Protein AF-A0A8C1AEW5-F1 (afdb_monomer)

Organism: NCBI:txid630221

Secondary structure (DSSP, 8-state):
-EEEEEEE--S----S---TTS---EEEEEEEEEETTTTEEEEEEEEEETT--HHHHHHHHHHH-TT--EEEEEETTTEEEEEEETTEE-BTTTTBEEEEEEEETTEE-

Radius of gyration: 14.5 Å; Cα contacts (8 Å, |Δi|>4): 185; chains: 1; bounding box: 43×29×33 Å

Nearest PDB structures (foldseek):
  1aoc-assembly1_B  TM=5.012E-01  e=1.205E+00  Tachypleus tridentatus
  6lu8-assembly1_W  TM=4.690E-01  e=2.479E+00  Homo sapiens
  3ths-assembly1_B  TM=4.196E-01  e=4.009E+00  Rattus norvegicus
  2idk-assembly1_D  TM=4.215E-01  e=4.521E+00  Rattus norvegicus
  4bwy-assembly1_H  TM=4.572E-01  e=8.246E+00  Pseudomonas phage phi8

Mean predicted aligned error: 7.34 Å

Sequence (109 aa):
ILLTVNVTITGIFKWCFPNKGKIQEQIPIRVTVTNKFVNTKVSYPTAVTVGMPMFGVLNKLKDTNNSFNFTYSINESFCIYPESVNGLAGSTENHTYWELLSKKGNRIT

pLDDT: mean 80.97, std 15.74, range [39.59, 95.75]

Solvent-accessible surface area (backbone atoms only — not comparable to full-atom values): 6517 Å² total; per-residue (Å²): 94,73,32,37,40,35,37,38,47,84,71,77,86,48,81,89,65,87,70,87,86,61,88,73,56,68,42,70,32,39,42,32,46,36,39,66,92,79,74,44,74,48,75,46,80,47,70,43,47,73,42,62,51,71,67,56,52,52,52,53,43,38,77,75,31,94,90,41,46,72,45,66,49,79,42,96,90,69,45,71,46,52,45,25,50,69,87,48,60,47,34,81,91,75,48,31,47,54,42,83,34,39,29,49,89,94,45,74,88

Structure (mmCIF, N/CA/C/O backbone):
data_AF-A0A8C1AEW5-F1
#
_entry.id   AF-A0A8C1AEW5-F1
#
loop_
_atom_site.group_PDB
_atom_site.id
_atom_site.type_symbol
_atom_site.label_atom_id
_atom_site.label_alt_id
_atom_site.label_comp_id
_atom_site.label_asym_id
_atom_site.label_entity_id
_atom_site.label_seq_id
_atom_site.pdbx_PDB_ins_code
_atom_site.Cartn_x
_atom_site.Cartn_y
_atom_site.Cartn_z
_atom_site.occupancy
_atom_site.B_iso_or_equiv
_atom_site.auth_seq_id
_atom_site.auth_comp_id
_atom_site.auth_asym_id
_atom_site.auth_atom_id
_atom_site.pdbx_PDB_model_num
ATOM 1 N N . ILE A 1 1 ? -17.726 3.190 1.781 1.00 48.19 1 ILE A N 1
ATOM 2 C CA . ILE A 1 1 ? -17.004 4.172 2.646 1.00 48.19 1 ILE A CA 1
ATOM 3 C C . ILE A 1 1 ? -15.500 3.842 2.592 1.00 48.19 1 ILE A C 1
ATOM 5 O O . ILE A 1 1 ? -15.169 2.679 2.407 1.00 48.19 1 ILE A O 1
ATOM 9 N N . LEU A 1 2 ? -14.605 4.843 2.623 1.00 56.94 2 LEU A N 1
ATOM 10 C CA . LEU A 1 2 ? -13.297 4.817 1.930 1.00 56.94 2 LEU A CA 1
ATOM 11 C C . LEU A 1 2 ? -12.087 4.449 2.828 1.00 56.94 2 LEU A C 1
ATOM 13 O O . LEU A 1 2 ? -11.802 5.167 3.793 1.00 56.94 2 LEU A O 1
ATOM 17 N N . LEU A 1 3 ? -11.336 3.399 2.469 1.00 62.84 3 LEU A N 1
ATOM 18 C CA . LEU A 1 3 ? -9.965 3.139 2.939 1.00 62.84 3 LEU A CA 1
ATOM 19 C C . LEU A 1 3 ? -8.992 3.571 1.83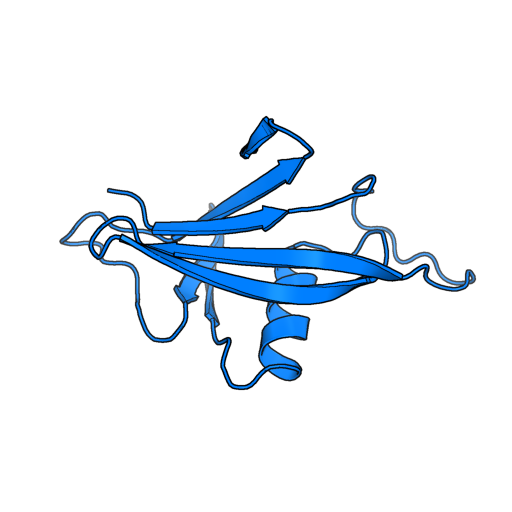6 1.00 62.84 3 LEU A C 1
ATOM 21 O O . LEU A 1 3 ? -9.257 3.323 0.663 1.00 62.84 3 LEU A O 1
ATOM 25 N N . THR A 1 4 ? -7.873 4.216 2.172 1.00 62.78 4 THR A N 1
ATOM 26 C CA . THR A 1 4 ? -7.015 4.818 1.137 1.00 62.78 4 THR A CA 1
ATOM 27 C C . THR A 1 4 ? -5.530 4.599 1.408 1.00 62.78 4 THR A C 1
ATOM 29 O O . THR A 1 4 ? -5.021 4.940 2.478 1.00 62.78 4 THR A O 1
ATOM 32 N N . VAL A 1 5 ? -4.803 4.131 0.396 1.00 62.56 5 VAL A N 1
ATOM 33 C CA . VAL A 1 5 ? -3.340 4.172 0.313 1.00 62.56 5 VAL A CA 1
ATOM 34 C C . VAL A 1 5 ? -2.948 5.344 -0.579 1.00 62.56 5 VAL A C 1
ATOM 36 O O . VAL A 1 5 ? -3.169 5.335 -1.784 1.00 62.56 5 VAL A O 1
ATOM 39 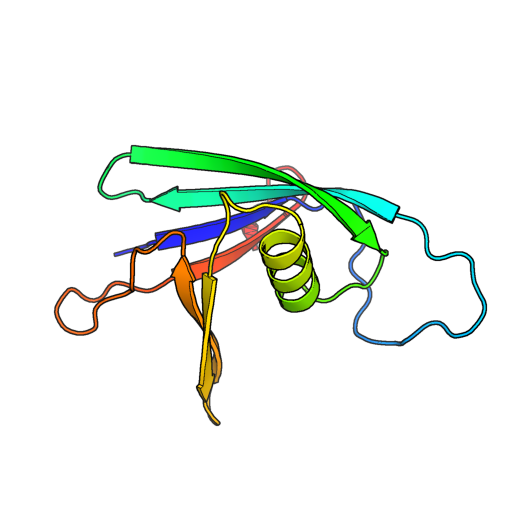N N . ASN A 1 6 ? -2.357 6.372 0.019 1.00 65.88 6 ASN A N 1
ATOM 40 C CA . ASN A 1 6 ? -1.857 7.542 -0.692 1.00 65.88 6 ASN A CA 1
ATOM 41 C C . ASN A 1 6 ? -0.354 7.391 -0.917 1.00 65.88 6 ASN A C 1
ATOM 43 O O . ASN A 1 6 ? 0.398 7.260 0.043 1.00 65.88 6 ASN A O 1
ATOM 47 N N . VAL A 1 7 ? 0.119 7.494 -2.151 1.00 59.41 7 VAL A N 1
ATOM 48 C CA . VAL A 1 7 ? 1.548 7.609 -2.452 1.00 59.41 7 VAL A CA 1
ATOM 49 C C . VAL A 1 7 ? 1.828 9.044 -2.849 1.00 59.41 7 VAL A C 1
ATOM 51 O O . VAL A 1 7 ? 1.343 9.538 -3.863 1.00 59.41 7 VAL A O 1
ATOM 54 N N . THR A 1 8 ? 2.611 9.740 -2.032 1.00 61.00 8 THR A N 1
ATOM 55 C CA . THR A 1 8 ? 3.052 11.096 -2.355 1.00 61.00 8 THR A CA 1
ATOM 56 C C . THR A 1 8 ? 4.344 11.014 -3.150 1.00 61.00 8 THR A C 1
ATOM 58 O O . THR A 1 8 ? 5.352 10.528 -2.633 1.00 61.00 8 THR A O 1
ATOM 61 N N . ILE A 1 9 ? 4.303 11.489 -4.397 1.00 54.06 9 ILE A N 1
ATOM 62 C CA . ILE A 1 9 ? 5.433 11.445 -5.329 1.00 54.06 9 ILE A CA 1
ATOM 63 C C . ILE A 1 9 ? 5.930 12.869 -5.569 1.00 54.06 9 ILE A C 1
ATOM 65 O O . ILE A 1 9 ? 5.219 13.720 -6.103 1.00 54.06 9 ILE A O 1
ATOM 69 N N . THR A 1 10 ? 7.186 13.122 -5.220 1.00 48.22 10 THR A N 1
ATOM 70 C CA . THR A 1 10 ? 7.913 14.336 -5.602 1.00 48.22 10 THR A CA 1
ATOM 71 C C . THR A 1 10 ? 8.707 14.050 -6.878 1.00 48.22 10 THR A C 1
ATOM 73 O O . THR A 1 10 ? 9.918 13.876 -6.836 1.00 48.22 10 THR A O 1
ATOM 76 N N . GLY A 1 11 ? 8.023 13.899 -8.018 1.00 41.06 11 GLY A N 1
ATOM 77 C CA . GLY A 1 11 ? 8.667 13.537 -9.287 1.00 41.06 11 GLY A CA 1
ATOM 78 C C . GLY A 1 11 ? 7.696 13.351 -10.458 1.00 41.06 11 GLY A C 1
ATOM 79 O O . GLY A 1 11 ? 6.477 13.335 -10.278 1.00 41.06 11 GLY A O 1
ATOM 80 N N . ILE A 1 12 ? 8.235 13.248 -11.677 1.00 47.59 12 ILE A N 1
ATOM 81 C CA . ILE A 1 12 ? 7.464 13.000 -12.906 1.00 47.59 12 ILE A CA 1
ATOM 82 C C . ILE A 1 12 ? 7.287 11.487 -13.077 1.00 47.59 12 ILE A C 1
ATOM 84 O O . ILE A 1 12 ? 8.264 10.745 -13.143 1.00 47.59 12 ILE A O 1
ATOM 88 N N . PHE A 1 13 ? 6.036 11.033 -13.168 1.00 44.56 13 PHE A N 1
ATOM 89 C CA . PHE A 1 13 ? 5.710 9.650 -13.508 1.00 44.56 13 PHE A CA 1
ATOM 90 C C . PHE A 1 13 ? 5.851 9.470 -15.026 1.00 44.56 13 PHE A C 1
ATOM 92 O O . PHE A 1 13 ? 5.196 10.178 -15.792 1.00 44.56 13 PHE A O 1
ATOM 99 N N . LYS A 1 14 ? 6.708 8.546 -15.471 1.00 44.31 14 LYS A N 1
ATOM 100 C CA . LYS A 1 14 ? 6.798 8.130 -16.877 1.00 44.31 14 LYS A CA 1
ATOM 101 C C . LYS A 1 14 ? 6.312 6.687 -16.973 1.00 44.31 14 LYS A C 1
ATOM 103 O O . LYS A 1 14 ? 6.791 5.837 -16.229 1.00 44.31 14 LYS A O 1
ATOM 108 N N . TRP A 1 15 ? 5.331 6.450 -17.843 1.00 39.59 15 TRP A N 1
ATOM 109 C CA . TRP A 1 15 ? 4.737 5.132 -18.073 1.00 39.59 15 TRP A CA 1
ATOM 110 C C . TRP A 1 15 ? 5.782 4.096 -18.511 1.00 39.59 15 TRP A C 1
ATOM 112 O O . TRP A 1 15 ? 6.781 4.447 -19.139 1.00 39.59 15 TRP A O 1
ATOM 122 N N . CYS A 1 16 ? 5.518 2.840 -18.139 1.00 49.19 16 CYS A N 1
ATOM 123 C CA . CYS A 1 16 ? 6.377 1.659 -18.227 1.00 49.19 16 CYS A CA 1
ATOM 124 C C . CYS A 1 16 ? 7.269 1.590 -19.474 1.00 49.19 16 CYS A C 1
ATOM 126 O O . CYS A 1 16 ? 6.860 1.077 -20.510 1.00 49.19 16 CYS A O 1
ATOM 128 N N . PHE A 1 17 ? 8.533 1.982 -19.323 1.00 51.53 17 PHE A N 1
ATOM 129 C CA . PHE A 1 17 ? 9.607 1.519 -20.194 1.00 51.53 17 PHE A CA 1
ATOM 130 C C . PHE A 1 17 ? 10.821 1.177 -19.330 1.00 51.53 17 PHE A C 1
ATOM 132 O O . PHE A 1 17 ? 11.359 2.072 -18.671 1.00 51.53 17 PHE A O 1
ATOM 139 N N . PRO A 1 18 ? 11.275 -0.090 -19.302 1.00 54.09 18 PRO A N 1
ATOM 140 C CA . PRO A 1 18 ? 12.543 -0.425 -18.675 1.00 54.09 18 PRO A CA 1
ATOM 141 C C . PRO A 1 18 ? 13.653 0.293 -19.445 1.00 54.09 18 PRO A C 1
ATOM 143 O O . PRO A 1 18 ? 13.966 -0.047 -20.585 1.00 54.09 18 PRO A O 1
ATOM 146 N N . ASN A 1 19 ? 14.231 1.323 -18.830 1.00 53.56 19 ASN A N 1
ATOM 147 C CA . ASN A 1 19 ? 15.299 2.104 -19.435 1.00 53.56 19 ASN A CA 1
ATOM 148 C C . ASN A 1 19 ? 16.607 1.316 -19.282 1.00 53.56 19 ASN A C 1
ATOM 150 O O . ASN A 1 19 ? 17.351 1.486 -18.316 1.00 53.56 19 ASN A O 1
ATOM 154 N N . LYS A 1 20 ? 16.844 0.365 -20.190 1.00 50.69 20 LYS A N 1
ATOM 155 C CA . LYS A 1 20 ? 18.076 -0.429 -20.199 1.00 50.69 20 LYS A CA 1
ATOM 156 C C . LYS A 1 20 ? 19.246 0.501 -20.549 1.00 50.69 20 LYS A C 1
ATOM 158 O O . LYS A 1 20 ? 19.391 0.885 -21.702 1.00 50.69 20 LYS A O 1
ATOM 163 N N . GLY A 1 21 ? 20.055 0.878 -19.553 1.00 53.59 21 GLY A N 1
ATOM 164 C CA . GLY A 1 21 ? 21.350 1.540 -19.779 1.00 53.59 21 GLY A CA 1
ATOM 165 C C . GLY A 1 21 ? 21.605 2.884 -19.086 1.00 53.59 21 GLY A C 1
ATOM 166 O O . GLY A 1 21 ? 22.643 3.482 -19.348 1.00 53.59 21 GLY A O 1
ATOM 167 N N . LYS A 1 22 ? 20.729 3.380 -18.198 1.00 57.44 22 LYS A N 1
ATOM 168 C CA . LYS A 1 22 ? 21.025 4.569 -17.368 1.00 57.44 22 LYS A CA 1
ATOM 169 C C . LYS A 1 22 ? 21.019 4.237 -15.878 1.00 57.44 22 LYS A C 1
ATOM 171 O O . LYS A 1 22 ? 20.232 3.398 -15.442 1.00 57.44 22 LYS A O 1
ATOM 176 N N . ILE A 1 23 ? 21.874 4.922 -15.106 1.00 60.19 23 ILE A N 1
ATOM 177 C CA . ILE A 1 23 ? 21.802 4.935 -13.638 1.00 60.19 23 ILE A CA 1
ATOM 178 C C . ILE A 1 23 ? 20.372 5.328 -13.271 1.00 60.19 23 ILE A C 1
ATOM 180 O O . ILE A 1 23 ? 19.877 6.387 -13.656 1.00 60.19 23 ILE A O 1
ATOM 184 N N . GLN A 1 24 ? 19.691 4.411 -12.599 1.00 69.38 24 GLN A N 1
ATOM 185 C CA . GLN A 1 24 ? 18.301 4.559 -12.218 1.00 69.38 24 GLN A CA 1
ATOM 186 C C . GLN A 1 24 ? 18.231 5.511 -11.022 1.00 69.38 24 GLN A C 1
ATOM 188 O O . GLN A 1 24 ? 18.474 5.106 -9.887 1.00 69.38 24 GLN A O 1
ATOM 193 N N . GLU A 1 25 ? 17.945 6.785 -11.299 1.00 81.50 25 GLU A N 1
ATOM 194 C CA . GLU A 1 25 ? 17.767 7.818 -10.278 1.00 81.50 25 GLU A CA 1
ATOM 195 C C . GLU A 1 25 ? 16.701 7.367 -9.272 1.00 81.50 25 GLU A C 1
ATOM 197 O O . GLU A 1 25 ? 15.595 6.961 -9.653 1.00 81.50 25 GLU A O 1
ATOM 202 N N . GLN A 1 26 ? 17.062 7.380 -7.987 1.00 86.50 26 GLN A N 1
ATOM 203 C CA . GLN A 1 26 ? 16.141 7.073 -6.902 1.00 86.50 26 GLN A CA 1
ATOM 204 C C . GLN A 1 26 ? 15.614 8.369 -6.306 1.00 86.50 26 GLN A C 1
ATOM 206 O O . GLN A 1 26 ? 16.387 9.249 -5.939 1.00 86.50 26 GLN A O 1
ATOM 211 N N . ILE A 1 27 ? 14.297 8.452 -6.163 1.00 87.38 27 ILE A N 1
ATOM 212 C CA . ILE A 1 27 ? 13.623 9.565 -5.509 1.00 87.38 27 ILE A CA 1
ATOM 213 C C . ILE A 1 27 ? 13.016 9.093 -4.184 1.00 87.38 27 ILE A C 1
ATOM 215 O O . ILE A 1 27 ? 12.402 8.019 -4.135 1.00 87.38 27 ILE A O 1
ATOM 219 N N . PRO A 1 28 ? 13.168 9.863 -3.093 1.00 91.00 28 PRO A N 1
ATOM 220 C CA . PRO A 1 28 ? 12.449 9.588 -1.864 1.00 91.00 28 PRO A CA 1
ATOM 221 C C . PRO A 1 28 ? 10.963 9.874 -2.080 1.00 91.00 28 PRO A C 1
ATOM 223 O O . PRO A 1 28 ? 10.575 10.894 -2.646 1.00 91.00 28 PRO A O 1
ATOM 226 N N . ILE A 1 29 ? 10.123 8.972 -1.601 1.00 89.81 29 ILE A N 1
ATOM 227 C CA . ILE A 1 29 ? 8.673 9.116 -1.598 1.00 89.81 29 ILE A CA 1
ATOM 228 C C . ILE A 1 29 ? 8.121 8.731 -0.228 1.00 89.81 29 ILE A C 1
ATOM 230 O O . ILE A 1 29 ? 8.807 8.157 0.625 1.00 89.81 29 ILE A O 1
ATOM 234 N N . ARG A 1 30 ? 6.842 9.030 -0.021 1.00 92.25 30 ARG A N 1
ATOM 235 C CA . ARG A 1 30 ? 6.125 8.643 1.190 1.00 92.25 30 ARG A CA 1
ATOM 236 C C . ARG A 1 30 ? 4.853 7.903 0.815 1.00 92.25 30 ARG A C 1
ATOM 238 O O . ARG A 1 30 ? 3.990 8.464 0.140 1.00 92.25 30 ARG A O 1
ATOM 245 N N . VAL A 1 31 ? 4.738 6.665 1.284 1.00 93.25 31 VAL A N 1
ATOM 246 C CA . VAL A 1 31 ? 3.499 5.886 1.218 1.00 93.25 31 VAL A CA 1
ATOM 247 C C . VAL A 1 31 ? 2.745 6.113 2.520 1.00 93.25 31 VAL A C 1
ATOM 249 O O . VAL A 1 31 ? 3.290 5.911 3.599 1.00 93.25 31 VAL A O 1
ATOM 252 N N . THR A 1 32 ? 1.503 6.564 2.440 1.00 93.44 32 THR A N 1
ATOM 253 C CA . THR A 1 32 ? 0.653 6.859 3.588 1.00 93.44 32 THR A CA 1
ATOM 254 C C . THR A 1 32 ? -0.597 5.997 3.533 1.00 93.44 32 THR A C 1
ATOM 256 O O . THR A 1 32 ? -1.408 6.125 2.619 1.00 93.44 32 THR A O 1
ATOM 259 N N . VAL A 1 33 ? -0.779 5.157 4.544 1.00 93.69 33 VAL A N 1
ATOM 260 C CA . VAL A 1 33 ? -1.994 4.369 4.745 1.00 93.69 33 VAL A CA 1
ATOM 261 C C . VAL A 1 33 ? -2.929 5.176 5.635 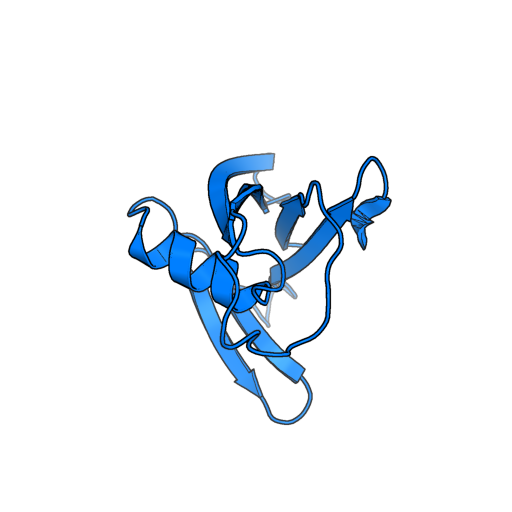1.00 93.69 33 VAL A C 1
ATOM 263 O O . VAL A 1 33 ? -2.557 5.549 6.749 1.00 93.69 33 VAL A O 1
ATOM 266 N N . THR A 1 34 ? -4.125 5.462 5.133 1.00 92.25 34 THR A N 1
ATOM 267 C CA . THR A 1 34 ? -5.157 6.212 5.846 1.00 92.25 34 THR A CA 1
ATOM 268 C C . THR A 1 34 ? -6.377 5.325 6.032 1.00 92.25 34 THR A C 1
ATOM 270 O O . THR A 1 34 ? -6.980 4.872 5.056 1.00 92.25 34 THR A O 1
ATOM 273 N N . ASN A 1 35 ? -6.782 5.138 7.283 1.00 88.38 35 ASN A N 1
ATOM 274 C CA . ASN A 1 35 ? -8.055 4.528 7.628 1.00 88.38 35 ASN A CA 1
ATOM 275 C C . ASN A 1 35 ? -8.936 5.581 8.310 1.00 88.38 35 ASN A C 1
ATOM 277 O O . ASN A 1 35 ? -8.691 5.993 9.445 1.00 88.38 35 ASN A O 1
ATOM 281 N N . LYS A 1 36 ? -9.980 6.010 7.596 1.00 86.12 36 LYS A N 1
ATOM 282 C CA . LYS A 1 36 ? -10.903 7.054 8.055 1.00 86.12 36 LYS A CA 1
ATOM 283 C C . LYS A 1 36 ? -11.856 6.579 9.159 1.00 86.12 36 LYS A C 1
ATOM 285 O O . LYS A 1 36 ? -12.358 7.415 9.894 1.00 86.12 36 LYS A O 1
ATOM 290 N N . PHE A 1 37 ? -12.083 5.272 9.309 1.00 81.50 37 PHE A N 1
ATOM 291 C CA . PHE A 1 37 ? -12.998 4.730 10.323 1.00 81.50 37 PHE A CA 1
ATOM 292 C C . PHE A 1 37 ? -12.447 4.873 11.742 1.00 81.50 37 PHE A C 1
ATOM 294 O O . PHE A 1 37 ? -13.193 5.157 12.670 1.00 81.50 37 PHE A O 1
ATOM 301 N N . VAL A 1 38 ? -11.133 4.704 11.899 1.00 86.00 38 VAL A N 1
ATOM 302 C CA . VAL A 1 38 ? -10.438 4.813 13.194 1.00 86.00 38 VAL A CA 1
ATOM 303 C C . VAL A 1 38 ? -9.531 6.046 13.271 1.00 86.00 38 VAL A C 1
ATOM 305 O O . VAL A 1 38 ? -8.719 6.158 14.182 1.00 86.00 38 VAL A O 1
ATOM 308 N N . ASN A 1 39 ? -9.645 6.967 12.304 1.00 86.19 39 ASN A N 1
ATOM 309 C CA . ASN A 1 39 ? -8.814 8.171 12.180 1.00 86.19 39 ASN A CA 1
ATOM 310 C C . ASN A 1 39 ? -7.299 7.900 12.256 1.00 86.19 39 ASN A C 1
ATOM 312 O O . ASN A 1 39 ? -6.535 8.710 12.783 1.00 86.19 39 ASN A O 1
ATOM 316 N N . THR A 1 40 ? -6.842 6.769 11.709 1.00 88.62 40 THR A N 1
ATOM 317 C CA . THR A 1 40 ? -5.418 6.421 11.701 1.00 88.62 40 THR A CA 1
ATOM 318 C C . THR A 1 40 ? -4.757 6.805 10.387 1.00 88.62 40 THR A C 1
ATOM 320 O O . THR A 1 40 ? -5.322 6.686 9.294 1.00 88.62 40 THR A O 1
ATOM 323 N N . LYS A 1 41 ? -3.516 7.278 10.504 1.00 92.31 41 LYS A N 1
ATOM 324 C CA . LYS A 1 41 ? -2.672 7.667 9.381 1.00 92.31 41 LYS A CA 1
ATOM 325 C C . LYS A 1 41 ? -1.239 7.252 9.669 1.00 92.31 41 LYS A C 1
ATOM 327 O O . LYS A 1 41 ? -0.589 7.830 10.535 1.00 92.31 41 LYS A O 1
ATOM 332 N N . VAL A 1 42 ? -0.736 6.285 8.914 1.00 93.12 42 VAL A N 1
ATOM 333 C CA . VAL A 1 42 ? 0.630 5.767 9.062 1.00 93.12 42 VAL A CA 1
ATOM 334 C C . VAL A 1 42 ? 1.407 6.072 7.795 1.00 93.12 42 VAL A C 1
ATOM 336 O O . VAL A 1 42 ? 0.873 5.956 6.697 1.00 93.12 42 VAL A O 1
ATOM 339 N N . SER A 1 43 ? 2.651 6.524 7.932 1.00 94.25 43 SER A N 1
ATOM 340 C CA . SER A 1 43 ? 3.492 6.892 6.793 1.00 94.25 43 SER A CA 1
ATOM 341 C C . SER A 1 43 ? 4.801 6.126 6.791 1.00 94.25 43 SER A C 1
ATOM 343 O O . SER A 1 43 ? 5.508 6.101 7.792 1.00 94.25 43 SER A O 1
ATOM 345 N N . TYR A 1 44 ? 5.145 5.600 5.625 1.00 94.62 44 TYR A N 1
ATOM 346 C CA . TYR A 1 44 ? 6.328 4.805 5.367 1.00 94.62 44 TYR A CA 1
ATOM 347 C C . TYR A 1 44 ? 7.213 5.560 4.370 1.00 94.62 44 TYR A C 1
ATOM 349 O O . TYR A 1 44 ? 6.821 5.735 3.208 1.00 94.62 44 TYR A O 1
ATOM 357 N N . PRO A 1 45 ? 8.372 6.081 4.807 1.00 92.44 45 PRO A N 1
ATOM 358 C CA . PRO A 1 45 ? 9.354 6.621 3.885 1.00 92.44 45 PRO A CA 1
ATOM 359 C C . PRO A 1 45 ? 9.981 5.469 3.095 1.00 92.44 45 PRO A C 1
ATOM 361 O O . PRO A 1 45 ? 10.308 4.424 3.653 1.00 92.44 45 PRO A O 1
ATOM 364 N N . THR A 1 46 ? 10.154 5.656 1.793 1.00 91.81 46 THR A N 1
ATOM 365 C CA . THR A 1 46 ? 10.893 4.715 0.947 1.00 91.81 46 THR A CA 1
ATOM 366 C C . THR A 1 46 ? 11.522 5.461 -0.221 1.00 91.81 46 THR A C 1
ATOM 368 O O . THR A 1 46 ? 11.118 6.576 -0.540 1.00 91.81 46 THR A O 1
ATOM 371 N N . ALA A 1 47 ? 12.530 4.872 -0.852 1.00 90.75 47 ALA A N 1
ATOM 372 C CA . ALA A 1 47 ? 13.125 5.401 -2.073 1.00 90.75 47 ALA A CA 1
ATOM 373 C C . ALA A 1 47 ? 12.696 4.532 -3.250 1.00 90.75 47 ALA A C 1
ATOM 375 O O . ALA A 1 47 ? 12.679 3.306 -3.140 1.00 90.75 47 ALA A O 1
ATOM 376 N N . VAL A 1 48 ? 12.360 5.134 -4.385 1.00 87.88 48 VAL A N 1
ATOM 377 C CA . VAL A 1 48 ? 11.921 4.399 -5.576 1.00 87.88 48 VAL A CA 1
ATOM 378 C C . VAL A 1 48 ? 12.660 4.883 -6.795 1.00 87.88 48 VAL A C 1
ATOM 380 O O . VAL A 1 48 ? 13.031 6.047 -6.893 1.00 87.88 48 VAL A O 1
ATOM 383 N N . THR A 1 49 ? 12.854 3.987 -7.744 1.00 87.00 49 THR A N 1
ATOM 384 C CA . THR A 1 49 ? 13.398 4.370 -9.035 1.00 87.00 49 THR A CA 1
ATOM 385 C C . THR A 1 49 ? 12.366 5.156 -9.838 1.00 87.00 49 THR A C 1
ATOM 387 O O . THR A 1 49 ? 11.195 4.773 -9.894 1.00 87.00 49 THR A O 1
ATOM 390 N N . VAL A 1 50 ? 12.797 6.233 -10.496 1.00 81.19 50 VAL A N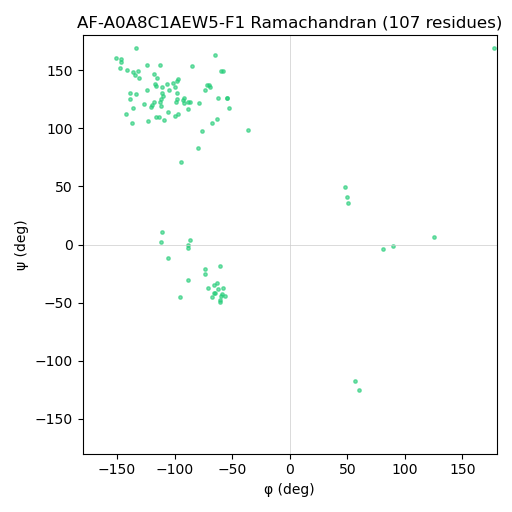 1
ATOM 391 C CA . VAL A 1 50 ? 11.948 6.998 -11.420 1.00 81.19 50 VAL A CA 1
ATOM 392 C C . VAL A 1 50 ? 11.353 6.072 -12.492 1.00 81.19 50 VAL A C 1
ATOM 394 O O . VAL A 1 50 ? 12.075 5.353 -13.178 1.00 81.19 50 VAL A O 1
ATOM 397 N N . GLY A 1 51 ? 10.023 6.098 -12.643 1.00 77.31 51 GLY A N 1
ATOM 398 C CA . GLY A 1 51 ? 9.282 5.237 -13.577 1.00 77.31 51 GLY A CA 1
ATOM 399 C C . GLY A 1 51 ? 8.829 3.889 -13.001 1.00 77.31 51 GLY A C 1
ATOM 400 O O . GLY A 1 51 ? 8.155 3.134 -13.697 1.00 77.31 51 GLY A O 1
ATOM 401 N N . MET A 1 52 ? 9.152 3.583 -11.738 1.00 82.06 52 MET A N 1
ATOM 402 C CA . MET A 1 52 ? 8.627 2.401 -11.050 1.00 82.06 52 MET A CA 1
ATOM 403 C C . MET A 1 52 ? 7.092 2.491 -10.916 1.00 82.06 52 MET A C 1
ATOM 405 O O . MET A 1 52 ? 6.592 3.477 -10.364 1.00 8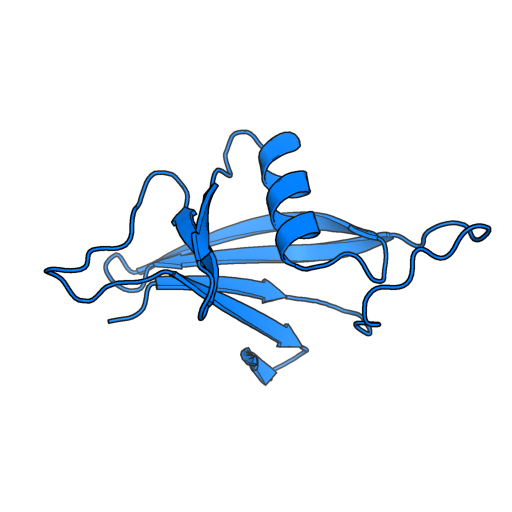2.06 52 MET A O 1
ATOM 409 N N . PRO A 1 53 ? 6.329 1.474 -11.366 1.00 83.19 53 PRO A N 1
ATOM 410 C CA . PRO A 1 53 ? 4.883 1.432 -11.178 1.00 83.19 53 PRO A CA 1
ATOM 411 C C . PRO A 1 53 ? 4.504 1.453 -9.698 1.00 83.19 53 PRO A C 1
ATOM 413 O O . PRO A 1 53 ? 5.215 0.894 -8.864 1.00 83.19 53 PRO A O 1
ATOM 416 N N . MET A 1 54 ? 3.345 2.023 -9.369 1.00 85.38 54 MET A N 1
ATOM 417 C CA . MET A 1 54 ? 2.889 2.171 -7.982 1.00 85.38 54 MET A CA 1
ATOM 418 C C . MET A 1 54 ? 2.785 0.823 -7.249 1.00 85.38 54 MET A C 1
ATOM 420 O O . MET A 1 54 ? 3.206 0.718 -6.105 1.00 85.38 54 MET A O 1
ATOM 424 N N . PHE A 1 55 ? 2.350 -0.246 -7.920 1.00 88.38 55 PHE A N 1
ATOM 425 C CA . PHE A 1 55 ? 2.395 -1.599 -7.348 1.00 88.38 55 PHE A CA 1
ATOM 426 C C . PHE A 1 55 ? 3.821 -2.119 -7.120 1.00 88.38 55 PHE A C 1
ATOM 428 O O . PHE A 1 55 ? 4.074 -2.789 -6.124 1.00 88.38 55 PHE A O 1
ATOM 435 N N . GLY A 1 56 ? 4.774 -1.765 -7.988 1.00 89.75 56 GLY A N 1
ATOM 436 C CA . GLY A 1 56 ? 6.194 -2.052 -7.767 1.00 89.75 56 GLY A CA 1
ATOM 437 C C . GLY A 1 56 ? 6.733 -1.349 -6.520 1.00 89.75 56 GLY A C 1
ATOM 438 O O . GLY A 1 56 ? 7.471 -1.953 -5.745 1.00 89.75 56 GLY A O 1
ATOM 439 N N . VAL A 1 57 ? 6.292 -0.111 -6.275 1.00 91.00 57 VAL A N 1
ATOM 440 C CA . VAL A 1 57 ? 6.594 0.625 -5.039 1.00 91.00 57 VAL A CA 1
ATOM 441 C C . VAL A 1 57 ? 6.063 -0.111 -3.809 1.00 91.00 57 VAL A C 1
ATOM 443 O O . VAL A 1 57 ? 6.800 -0.275 -2.839 1.00 91.00 57 VAL A O 1
ATOM 446 N N . LEU A 1 58 ? 4.803 -0.557 -3.840 1.00 92.94 58 LEU A N 1
ATOM 447 C CA . LEU A 1 58 ? 4.189 -1.260 -2.710 1.00 92.94 58 LEU A CA 1
ATOM 448 C C . LEU A 1 58 ? 4.854 -2.616 -2.444 1.00 92.94 58 LEU A C 1
ATOM 450 O O . LEU A 1 58 ? 5.124 -2.927 -1.288 1.00 92.94 58 LEU A O 1
ATOM 454 N N . ASN A 1 59 ? 5.173 -3.388 -3.490 1.00 93.38 59 ASN A N 1
ATOM 455 C CA . ASN A 1 59 ? 5.910 -4.650 -3.356 1.00 93.38 59 ASN A CA 1
ATOM 456 C C . ASN A 1 59 ? 7.293 -4.418 -2.742 1.00 93.38 59 ASN A C 1
ATOM 458 O O . ASN A 1 59 ? 7.616 -5.025 -1.728 1.00 93.38 59 ASN A O 1
ATOM 462 N N . LYS A 1 60 ? 8.060 -3.449 -3.261 1.00 93.69 60 LYS A N 1
ATOM 463 C CA . LYS A 1 60 ? 9.353 -3.086 -2.668 1.00 93.69 60 LYS A CA 1
ATOM 464 C C . LYS A 1 60 ? 9.207 -2.706 -1.193 1.00 93.69 60 LYS A C 1
ATOM 466 O O . LYS A 1 60 ? 10.031 -3.100 -0.371 1.00 93.69 60 LYS A O 1
ATOM 471 N N . LEU A 1 61 ? 8.196 -1.906 -0.849 1.00 95.19 61 LEU A N 1
ATOM 472 C CA . LEU A 1 61 ? 7.981 -1.481 0.532 1.00 95.19 61 LEU A CA 1
ATOM 473 C C . LEU A 1 61 ? 7.638 -2.668 1.439 1.00 95.19 61 LEU A C 1
ATOM 475 O O . LEU A 1 61 ? 8.178 -2.746 2.535 1.00 95.19 61 LEU A O 1
ATOM 479 N N . LYS A 1 62 ? 6.801 -3.596 0.969 1.00 95.38 62 LYS A N 1
ATOM 480 C CA . LYS A 1 62 ? 6.474 -4.841 1.674 1.00 95.38 62 LYS A CA 1
ATOM 481 C C . LYS A 1 62 ? 7.721 -5.688 1.938 1.00 95.38 62 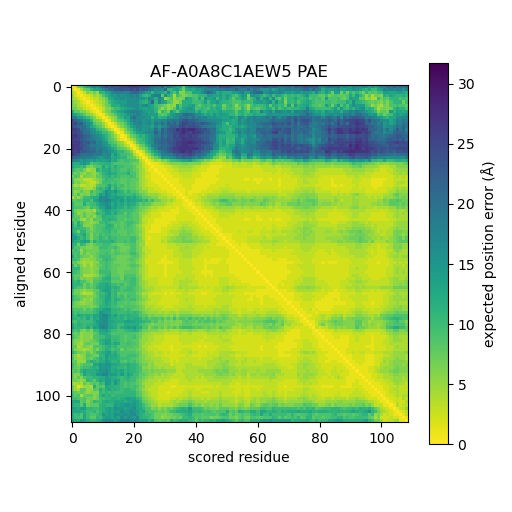LYS A C 1
ATOM 483 O O . LYS A 1 62 ? 7.892 -6.177 3.047 1.00 95.38 62 LYS A O 1
ATOM 488 N N . ASP A 1 63 ? 8.615 -5.801 0.959 1.00 95.25 63 ASP A N 1
ATOM 489 C CA . ASP A 1 63 ? 9.834 -6.611 1.083 1.00 95.25 63 ASP A CA 1
ATOM 490 C C . ASP A 1 63 ? 10.895 -5.967 1.993 1.00 95.25 63 ASP A C 1
ATOM 492 O O . ASP A 1 63 ? 11.751 -6.653 2.546 1.00 95.25 63 ASP A O 1
ATOM 496 N N . THR A 1 64 ? 10.869 -4.638 2.136 1.00 95.19 64 THR A N 1
ATOM 497 C CA . THR A 1 64 ? 11.899 -3.875 2.868 1.00 95.19 64 THR A CA 1
ATOM 498 C C . THR A 1 64 ? 11.452 -3.372 4.238 1.00 95.19 64 THR A C 1
ATOM 500 O O . THR A 1 64 ? 12.286 -2.910 5.017 1.00 95.19 64 THR A O 1
ATOM 503 N N . ASN A 1 65 ? 10.157 -3.434 4.553 1.00 95.69 65 ASN A N 1
ATOM 504 C CA . ASN A 1 65 ? 9.605 -2.924 5.801 1.00 95.69 65 ASN A CA 1
ATOM 505 C C . ASN A 1 65 ? 8.582 -3.901 6.391 1.00 95.69 65 ASN A C 1
ATOM 507 O O . A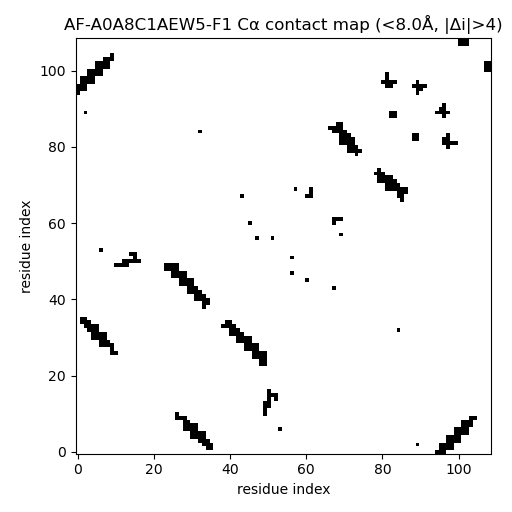SN A 1 65 ? 7.429 -3.929 5.973 1.00 95.69 65 ASN A O 1
ATOM 511 N N . ASN A 1 66 ? 8.982 -4.626 7.439 1.00 94.50 66 ASN A N 1
ATOM 512 C CA . ASN A 1 66 ? 8.136 -5.619 8.116 1.00 94.50 66 ASN A CA 1
ATOM 513 C C . ASN A 1 66 ? 6.847 -5.035 8.726 1.00 94.50 66 ASN A C 1
ATOM 515 O O . ASN A 1 66 ? 5.911 -5.776 9.014 1.00 94.50 66 ASN A O 1
ATOM 519 N N . SER A 1 67 ? 6.784 -3.716 8.931 1.00 95.75 67 SER A N 1
ATOM 520 C CA . SER A 1 67 ? 5.603 -3.015 9.452 1.00 95.75 67 SER A CA 1
ATOM 521 C C . SER A 1 67 ? 4.629 -2.578 8.354 1.00 95.75 67 SER A C 1
ATOM 523 O O . SER A 1 67 ? 3.618 -1.935 8.654 1.00 95.75 67 SER A O 1
ATOM 525 N N . PHE A 1 68 ? 4.939 -2.866 7.088 1.00 95.69 68 PHE A N 1
ATOM 526 C CA . PHE A 1 68 ? 4.055 -2.660 5.952 1.00 95.69 68 PHE A CA 1
ATOM 527 C C . PHE A 1 68 ? 3.790 -3.995 5.265 1.00 95.69 68 PHE A C 1
ATOM 529 O O . PHE A 1 68 ? 4.696 -4.641 4.750 1.00 95.69 68 PHE A O 1
ATOM 536 N N . ASN A 1 69 ? 2.525 -4.389 5.201 1.00 95.69 69 ASN A N 1
ATOM 537 C CA . ASN A 1 69 ? 2.117 -5.541 4.415 1.00 95.69 69 ASN A CA 1
ATOM 538 C C . ASN A 1 69 ? 0.877 -5.192 3.606 1.00 95.69 69 ASN A C 1
ATOM 540 O O . ASN A 1 69 ? 0.011 -4.450 4.065 1.00 95.69 69 ASN A O 1
ATOM 544 N N . PHE A 1 70 ? 0.769 -5.755 2.412 1.00 94.50 70 PHE A N 1
ATOM 545 C CA . PHE A 1 70 ? -0.456 -5.687 1.638 1.00 94.50 70 PHE A CA 1
ATOM 546 C C . PHE A 1 70 ? -0.648 -6.961 0.816 1.00 94.50 70 PHE A C 1
ATOM 548 O O . PHE A 1 70 ? 0.301 -7.700 0.514 1.00 94.50 70 PHE A O 1
ATOM 555 N N . THR A 1 71 ? -1.905 -7.204 0.474 1.00 94.69 71 THR A N 1
ATOM 556 C CA . THR A 1 71 ? -2.346 -8.258 -0.443 1.00 94.69 71 THR A CA 1
ATOM 557 C C . THR A 1 71 ? -3.158 -7.620 -1.557 1.00 94.69 71 THR A C 1
ATOM 559 O O . THR A 1 71 ? -3.700 -6.521 -1.394 1.00 94.69 71 THR A O 1
ATOM 562 N N . TYR A 1 72 ? -3.192 -8.273 -2.707 1.00 92.69 72 TYR A N 1
ATOM 563 C CA . TYR A 1 72 ? -3.878 -7.779 -3.886 1.00 92.69 72 TYR A CA 1
ATOM 564 C C . TYR A 1 72 ? -4.430 -8.950 -4.681 1.00 92.69 72 TYR A C 1
ATOM 566 O O . TYR A 1 72 ? -3.844 -10.033 -4.685 1.00 92.69 72 TYR A O 1
ATOM 574 N N . SER A 1 73 ? -5.507 -8.675 -5.403 1.00 90.38 73 SER A N 1
ATOM 575 C CA . SER A 1 73 ? -6.089 -9.592 -6.371 1.00 90.38 73 SER A CA 1
ATOM 576 C C . SER A 1 73 ? -5.940 -9.043 -7.777 1.00 90.38 73 SER A C 1
ATOM 578 O O . SER A 1 73 ? -5.825 -7.831 -7.988 1.00 90.38 73 SER A O 1
ATOM 580 N N . ILE A 1 74 ? -5.929 -9.964 -8.737 1.00 89.69 74 ILE A N 1
ATOM 581 C CA . ILE A 1 74 ? -5.941 -9.662 -10.163 1.00 89.69 74 ILE A CA 1
ATOM 582 C C . ILE A 1 74 ? -7.308 -10.074 -10.701 1.00 89.69 74 ILE A C 1
ATOM 584 O O . ILE A 1 74 ? -7.752 -11.200 -10.496 1.00 89.69 74 ILE A O 1
ATOM 588 N N . ASN A 1 75 ? -7.976 -9.158 -11.385 1.00 89.81 75 ASN A N 1
ATOM 589 C CA . ASN A 1 75 ? -9.275 -9.356 -11.998 1.00 89.81 75 ASN A CA 1
ATOM 590 C C . ASN A 1 75 ? -9.238 -8.862 -13.447 1.00 89.81 75 ASN A C 1
ATOM 592 O O . ASN A 1 75 ? -8.614 -7.849 -13.753 1.00 89.81 75 ASN A O 1
ATOM 596 N N . GLU A 1 76 ? -9.937 -9.555 -14.338 1.00 87.62 76 GLU A N 1
ATOM 597 C CA . GLU A 1 76 ? -9.934 -9.242 -15.771 1.00 87.62 76 GLU A CA 1
ATOM 598 C C . GLU A 1 76 ? -10.519 -7.858 -16.092 1.00 87.62 76 GLU A C 1
ATOM 600 O O . GLU A 1 76 ? -10.053 -7.185 -17.006 1.00 87.62 76 GLU A O 1
ATOM 605 N N . SER A 1 77 ? -11.513 -7.404 -15.325 1.00 87.00 77 SER A N 1
ATOM 606 C CA . SER A 1 77 ? -12.181 -6.110 -15.517 1.00 87.00 77 SER A CA 1
ATOM 607 C C . SER A 1 77 ? -11.497 -4.956 -14.781 1.00 87.00 77 SER A C 1
ATOM 609 O O . SER A 1 77 ? -11.542 -3.820 -15.246 1.00 87.00 77 SER A O 1
ATOM 611 N N . PHE A 1 78 ? -10.863 -5.230 -13.637 1.00 75.19 78 PHE A N 1
ATOM 612 C CA . PHE A 1 78 ? -10.299 -4.196 -12.755 1.00 75.19 78 PHE A CA 1
ATOM 613 C C . PHE A 1 78 ? -8.767 -4.193 -12.696 1.00 75.19 78 PHE A C 1
ATOM 615 O O . PHE A 1 78 ? -8.180 -3.374 -11.990 1.00 75.19 78 PHE A O 1
ATOM 622 N N . CYS A 1 79 ? -8.110 -5.074 -13.454 1.00 82.62 79 CYS A N 1
ATOM 623 C CA . CYS A 1 79 ? -6.671 -5.298 -13.401 1.00 82.62 79 CYS A CA 1
ATOM 624 C C . CYS A 1 79 ? -6.237 -5.681 -11.977 1.00 82.62 79 CYS A C 1
ATOM 626 O O . CYS A 1 79 ? -6.669 -6.712 -11.474 1.00 82.62 79 CYS A O 1
ATOM 628 N N . ILE A 1 80 ? -5.398 -4.889 -11.312 1.00 85.62 80 ILE A N 1
ATOM 629 C CA . ILE A 1 80 ? -4.877 -5.194 -9.977 1.00 85.62 80 ILE A CA 1
ATOM 630 C C . ILE A 1 80 ? -5.477 -4.221 -8.965 1.00 85.62 80 ILE A C 1
ATOM 632 O O . ILE A 1 80 ? -5.392 -3.007 -9.157 1.00 85.62 80 ILE A O 1
ATOM 636 N N . TYR A 1 81 ? -6.010 -4.740 -7.857 1.00 86.44 81 TYR A N 1
ATOM 637 C CA . TYR A 1 81 ? -6.520 -3.922 -6.755 1.00 86.44 81 TYR A CA 1
ATOM 638 C C . TYR A 1 81 ? -6.079 -4.457 -5.382 1.00 86.44 81 TYR A C 1
ATOM 640 O O . TYR A 1 81 ? -5.911 -5.669 -5.220 1.00 86.44 81 TYR A O 1
ATOM 648 N N . PRO A 1 82 ? -5.874 -3.585 -4.374 1.00 90.75 82 PRO A N 1
ATOM 649 C CA . PRO A 1 82 ? -5.500 -4.024 -3.034 1.00 90.75 82 PRO A CA 1
ATOM 650 C C . PRO A 1 82 ? -6.690 -4.656 -2.299 1.00 90.75 82 PRO A C 1
ATOM 652 O O . PRO A 1 82 ? -7.775 -4.080 -2.242 1.00 90.75 82 PRO A O 1
ATOM 655 N N . GLU A 1 83 ? -6.467 -5.812 -1.680 1.00 92.56 83 GLU A N 1
ATOM 656 C CA . GLU A 1 83 ? -7.475 -6.512 -0.874 1.00 92.56 83 GLU A CA 1
ATOM 657 C C . GLU A 1 83 ? -7.346 -6.175 0.606 1.00 92.56 83 GLU A C 1
ATOM 659 O O . GLU A 1 83 ? -8.336 -5.870 1.273 1.00 92.56 83 GLU A O 1
ATOM 664 N N . SER A 1 84 ? -6.114 -6.187 1.118 1.00 93.94 84 SER A N 1
ATOM 665 C CA . SER A 1 84 ? -5.815 -5.803 2.493 1.00 93.94 84 SER A CA 1
ATOM 666 C C . SER A 1 84 ? -4.517 -5.022 2.602 1.00 93.94 84 SER A C 1
ATOM 668 O O . SER A 1 84 ? -3.581 -5.234 1.828 1.00 93.94 84 SER A O 1
ATOM 670 N N . VAL A 1 85 ? -4.460 -4.135 3.594 1.00 94.44 85 VAL A N 1
ATOM 671 C CA . VAL A 1 85 ? -3.263 -3.375 3.963 1.00 94.44 85 VAL A CA 1
ATOM 672 C C . VAL A 1 85 ? -3.110 -3.448 5.476 1.00 94.44 85 VAL A C 1
ATOM 674 O O . VAL A 1 85 ? -4.059 -3.199 6.217 1.00 94.44 85 VAL A O 1
ATOM 677 N N . ASN A 1 86 ? -1.917 -3.816 5.939 1.00 93.94 86 ASN A N 1
ATOM 678 C CA . ASN A 1 86 ? -1.565 -4.014 7.346 1.00 93.94 86 ASN A CA 1
ATOM 679 C C . ASN A 1 86 ? -2.565 -4.902 8.108 1.00 9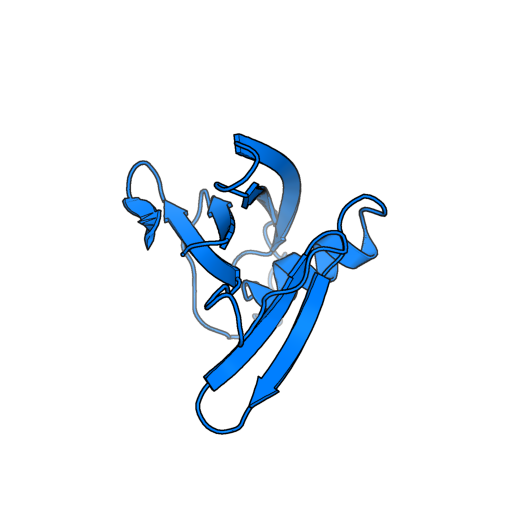3.94 86 ASN A C 1
ATOM 681 O O . ASN A 1 86 ? -2.932 -4.608 9.242 1.00 93.94 86 ASN A O 1
ATOM 685 N N . GLY A 1 87 ? -3.029 -5.976 7.462 1.00 92.06 87 GLY A N 1
ATOM 686 C CA . GLY A 1 87 ? -3.977 -6.933 8.041 1.00 92.06 87 GLY A CA 1
ATOM 687 C C . GLY A 1 87 ? -5.446 -6.503 7.996 1.00 92.06 87 GLY A C 1
ATOM 688 O O . GLY A 1 87 ? -6.308 -7.299 8.352 1.00 92.06 87 GLY A O 1
ATOM 689 N N . LEU A 1 88 ? -5.760 -5.290 7.527 1.00 92.75 88 LEU A N 1
ATOM 690 C CA . LEU A 1 88 ? -7.137 -4.827 7.376 1.00 92.75 88 LEU A CA 1
ATOM 691 C C . LEU A 1 88 ? -7.622 -5.020 5.937 1.00 92.75 88 LEU A C 1
ATOM 693 O O . LEU A 1 88 ? -7.150 -4.342 5.020 1.00 92.75 88 LEU A O 1
ATOM 697 N N . ALA A 1 89 ? -8.572 -5.931 5.747 1.00 92.88 89 ALA A N 1
ATOM 698 C CA . ALA A 1 89 ? -9.199 -6.196 4.457 1.00 92.88 89 ALA A CA 1
ATOM 699 C C . ALA A 1 89 ? -10.369 -5.243 4.163 1.00 92.88 89 ALA A C 1
ATOM 701 O O . ALA A 1 89 ? -11.027 -4.739 5.076 1.00 92.88 89 ALA A O 1
ATOM 702 N N . GLY A 1 90 ? -10.635 -5.020 2.875 1.00 89.00 90 GLY A N 1
ATOM 703 C CA . GLY A 1 90 ? -11.931 -4.512 2.426 1.00 89.00 90 GLY A CA 1
ATOM 704 C C . GLY A 1 90 ? -13.055 -5.517 2.704 1.00 89.00 90 GLY A C 1
ATOM 705 O O . GLY A 1 90 ? -12.810 -6.697 2.952 1.00 89.00 90 GLY A O 1
ATOM 706 N N . SER A 1 91 ? -14.301 -5.056 2.670 1.00 87.44 91 SER A N 1
ATOM 707 C CA . SER A 1 91 ? -15.481 -5.872 2.949 1.00 87.44 91 SER A CA 1
ATOM 708 C C . SER A 1 91 ? -16.590 -5.542 1.962 1.00 87.44 91 SER A C 1
ATOM 710 O O . SER A 1 91 ? -17.005 -4.390 1.834 1.00 87.44 91 SER A O 1
ATOM 712 N N . THR A 1 92 ? -17.090 -6.578 1.286 1.00 88.38 92 THR A N 1
ATOM 713 C CA . THR A 1 92 ? -18.211 -6.444 0.347 1.00 88.38 92 THR A CA 1
ATOM 714 C C . THR A 1 92 ? -19.498 -6.084 1.086 1.00 88.38 92 THR A C 1
ATOM 716 O O . THR A 1 92 ? -20.182 -5.153 0.677 1.00 88.38 92 THR A O 1
ATOM 719 N N . GLU A 1 93 ? -19.776 -6.756 2.208 1.00 91.88 93 GLU A N 1
ATOM 720 C CA . GLU A 1 93 ? -20.943 -6.504 3.067 1.00 91.88 93 GLU A CA 1
ATOM 721 C C . GLU A 1 93 ? -20.957 -5.072 3.618 1.00 91.88 93 GLU A C 1
ATOM 723 O O . GLU A 1 93 ? -21.970 -4.386 3.555 1.00 91.88 93 GLU A O 1
ATOM 728 N N . ASN A 1 94 ? -19.806 -4.580 4.087 1.00 87.88 94 ASN A N 1
ATOM 729 C CA . ASN A 1 94 ? -19.690 -3.222 4.625 1.00 87.88 94 ASN A CA 1
ATOM 730 C C . ASN A 1 94 ? -19.401 -2.161 3.547 1.00 87.88 94 ASN A C 1
ATOM 732 O O . ASN A 1 94 ? -19.171 -0.992 3.872 1.00 87.88 94 ASN A O 1
ATOM 736 N N . HIS A 1 95 ? -19.368 -2.551 2.268 1.00 89.00 95 HIS A N 1
ATOM 737 C CA . HIS A 1 95 ? -19.041 -1.686 1.133 1.00 89.00 95 HIS A CA 1
ATOM 738 C C . HIS A 1 95 ? -17.761 -0.853 1.355 1.00 89.00 95 HIS A C 1
ATOM 740 O O . HIS A 1 95 ? -17.736 0.378 1.183 1.00 89.00 95 HIS A O 1
ATOM 746 N N . THR A 1 96 ? -16.687 -1.528 1.771 1.00 89.50 96 THR A N 1
ATOM 747 C CA . THR A 1 96 ? -15.361 -0.941 1.988 1.00 89.50 96 THR A CA 1
ATOM 748 C C . THR A 1 96 ? -14.337 -1.552 1.044 1.00 89.50 96 THR A C 1
ATOM 750 O O . THR A 1 96 ? -14.302 -2.758 0.815 1.00 89.50 96 THR A O 1
ATOM 753 N N . TYR A 1 97 ? -13.479 -0.701 0.494 1.00 89.56 97 TYR A N 1
ATOM 754 C CA . TYR A 1 97 ? -12.400 -1.097 -0.402 1.00 89.56 97 TYR A CA 1
ATOM 755 C C . TYR A 1 97 ? -11.197 -0.182 -0.200 1.00 89.56 97 TYR A C 1
ATOM 757 O O . TYR A 1 97 ? -11.332 0.929 0.326 1.00 89.56 97 TYR A O 1
ATOM 765 N N . TRP A 1 98 ? -10.031 -0.667 -0.623 1.00 91.62 98 TRP A N 1
ATOM 766 C CA . TRP A 1 98 ? -8.798 0.103 -0.649 1.00 91.62 98 TRP A CA 1
ATOM 767 C C . TRP A 1 98 ? -8.666 0.861 -1.961 1.00 91.62 98 TRP A C 1
ATOM 769 O O . TRP A 1 98 ? -8.645 0.280 -3.041 1.00 91.62 98 TRP A O 1
ATOM 779 N N . GLU A 1 99 ? -8.530 2.171 -1.848 1.00 88.19 99 GLU A N 1
ATOM 780 C CA . GLU A 1 99 ? -8.243 3.055 -2.964 1.00 88.19 99 GLU A CA 1
ATOM 781 C C . GLU A 1 99 ? -6.747 3.365 -3.025 1.00 88.19 99 GLU A C 1
ATOM 783 O O . GLU A 1 99 ? -6.097 3.574 -1.996 1.00 88.19 99 GLU A O 1
ATOM 788 N N . LEU A 1 100 ? -6.202 3.413 -4.236 1.00 87.44 100 LEU A N 1
ATOM 789 C CA . LEU A 1 100 ? -4.800 3.701 -4.494 1.00 87.44 100 LEU A CA 1
ATOM 790 C C . LEU A 1 100 ? -4.686 5.095 -5.127 1.00 87.44 100 LEU A C 1
ATOM 792 O O . LEU A 1 100 ? -5.033 5.268 -6.28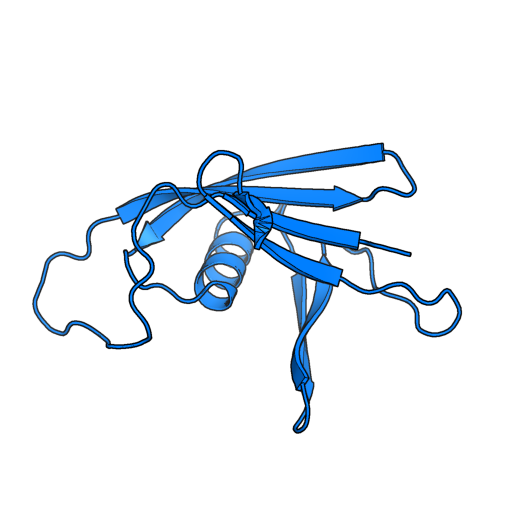9 1.00 87.44 100 LEU A O 1
ATOM 796 N N . LEU A 1 101 ? -4.200 6.078 -4.365 1.00 86.75 101 LEU A N 1
ATOM 797 C CA . LEU A 1 101 ? -4.145 7.486 -4.781 1.00 86.75 101 LEU A CA 1
ATOM 798 C C . LEU A 1 101 ? -2.717 8.006 -4.902 1.00 86.75 101 LEU A C 1
ATOM 800 O O . LEU A 1 101 ? -1.863 7.714 -4.063 1.00 86.75 101 LEU A O 1
ATOM 804 N N . SER A 1 102 ? -2.463 8.859 -5.886 1.00 82.94 102 SER A N 1
ATOM 805 C CA . SER A 1 102 ? -1.229 9.625 -6.019 1.00 82.94 102 SER A CA 1
ATOM 806 C C . SER A 1 102 ? -1.419 11.054 -5.520 1.00 82.94 102 SER A C 1
ATOM 808 O O . SER A 1 102 ? -2.386 11.733 -5.855 1.00 82.94 102 SER A O 1
ATOM 810 N N . LYS A 1 103 ? -0.463 11.561 -4.739 1.00 80.50 103 LYS A N 1
ATOM 811 C CA . LYS A 1 103 ? -0.424 12.967 -4.328 1.00 80.50 103 LYS A CA 1
ATOM 812 C C . LYS A 1 103 ? 0.767 13.679 -4.961 1.00 80.50 103 LYS A C 1
ATOM 814 O O . LYS A 1 103 ? 1.916 13.308 -4.719 1.00 80.50 103 LYS A O 1
ATOM 819 N N . LYS A 1 104 ? 0.486 14.752 -5.706 1.00 77.06 104 LYS A N 1
ATOM 820 C CA . LYS A 1 104 ? 1.474 15.680 -6.271 1.00 77.06 104 LYS A CA 1
ATOM 821 C C . LYS A 1 104 ? 1.168 17.099 -5.792 1.00 77.06 104 LYS A C 1
ATOM 823 O O . LYS A 1 104 ? 0.204 17.725 -6.232 1.00 77.06 104 LYS A O 1
ATOM 828 N N . GLY A 1 105 ? 1.985 17.612 -4.872 1.00 76.56 105 GLY A N 1
ATOM 829 C CA . GLY A 1 105 ? 1.697 18.879 -4.192 1.00 76.56 105 GLY A CA 1
ATOM 830 C C . GLY A 1 105 ? 0.368 18.800 -3.434 1.00 76.56 105 GLY A C 1
ATOM 831 O O . GLY A 1 105 ? 0.163 17.877 -2.647 1.00 76.56 105 GLY A O 1
ATOM 832 N N . ASN A 1 106 ? -0.551 19.729 -3.704 1.00 75.06 106 ASN A N 1
ATOM 833 C CA . ASN A 1 106 ? -1.899 19.724 -3.118 1.00 75.06 106 ASN A CA 1
ATOM 834 C C . ASN A 1 106 ? -2.925 18.921 -3.928 1.00 75.06 106 ASN A C 1
ATOM 836 O O . ASN A 1 106 ? -4.066 18.791 -3.492 1.00 75.06 106 ASN A O 1
ATOM 840 N N . ARG A 1 107 ? -2.540 18.363 -5.083 1.00 74.69 107 ARG A N 1
ATOM 841 C CA . ARG A 1 107 ? -3.443 17.573 -5.917 1.00 74.69 107 ARG A CA 1
ATOM 842 C C . ARG A 1 107 ? -3.354 16.100 -5.543 1.00 74.69 107 ARG A C 1
ATOM 844 O O . ARG A 1 107 ? -2.261 15.535 -5.534 1.00 74.69 107 ARG A O 1
ATOM 851 N N . ILE A 1 108 ? -4.503 15.508 -5.247 1.00 73.50 108 ILE A N 1
ATOM 852 C CA . ILE A 1 108 ? -4.682 14.065 -5.080 1.00 73.50 108 ILE A CA 1
ATOM 853 C C . ILE A 1 108 ? -5.387 13.575 -6.347 1.00 73.50 108 ILE A C 1
ATOM 855 O O . ILE A 1 108 ? -6.285 14.256 -6.845 1.00 73.50 108 ILE A O 1
ATOM 859 N N . THR A 1 109 ? -4.912 12.490 -6.942 1.00 61.66 109 THR A N 1
ATOM 860 C CA . THR A 1 109 ? -5.456 11.904 -8.174 1.00 61.66 109 THR A CA 1
ATOM 861 C C . THR A 1 109 ? -5.406 10.393 -8.075 1.00 61.66 109 THR A C 1
ATOM 863 O O . THR A 1 109 ? -4.448 9.892 -7.444 1.00 61.66 109 THR A O 1
#

Foldseek 3Di:
DEWEWEKEDPDDADADDPPPPDDFDKDKIKIWTADPVVRDIDIDIDIDGRNQDPVSVLVVCVVVPVQWDWDWDADPVPGIFTQDISPDGADPVVNYGYYYWYDYPPDID